Protein AF-Q8J2Y9-F1 (afdb_monomer_lite)

Secondary structure (DSSP, 8-state):
-HHHHHHHH-HHHHHHHHHHHHHHHHHHHHHHT-SSHHHHTTS-----HHHHHHHHHTT--GGGT-------

Organism: NCBI:txid2286

Sequence (72 aa):
LPVLKSAIEGKESLEQFFRKIIFELKAAMMLTGSKDVDALKKTSIVILGKLKEWAEYRGINLSIYEKVRKRE

Radius of gyration: 17.1 Å; chains: 1; bounding box: 28×32×47 Å

Foldseek 3Di:
DVLVVLVVVHDVSNVVVVVVVVVVVVVLCVVQVHPDVVSSVQGADDDDDPVVVVCVVVVNDCVSRHDDPPDD

InterPro domains:
  IPR011179 Isopentenyl-diphosphate delta-isomerase, FMN-dependent [PTHR43665] (2-62)
  IPR013785 Aldolase-type TIM barrel [G3DSA:3.20.20.70] (1-72)

pLDDT: mean 90.79, std 13.03, range [38.41, 98.38]

Structure (mmCIF, N/CA/C/O backbone):
data_AF-Q8J2Y9-F1
#
_entry.id   AF-Q8J2Y9-F1
#
loop_
_atom_site.group_PDB
_atom_site.id
_atom_site.type_symbol
_atom_site.label_atom_id
_atom_site.label_alt_id
_atom_site.label_comp_id
_atom_site.label_asym_id
_atom_site.label_entity_id
_atom_site.label_seq_id
_atom_site.pdbx_PDB_ins_code
_atom_site.Cartn_x
_atom_site.Cartn_y
_atom_site.Cartn_z
_atom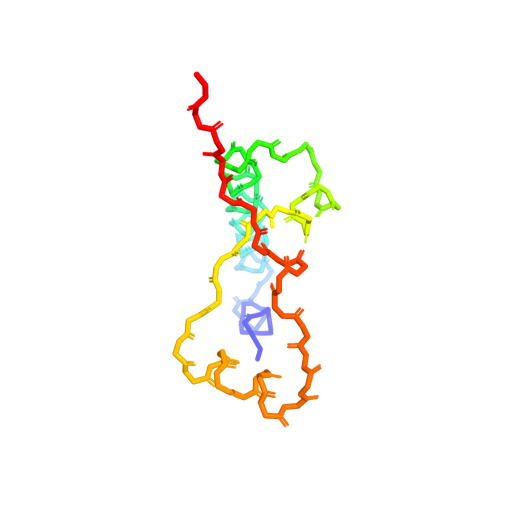_site.occupancy
_atom_site.B_iso_or_equiv
_atom_site.auth_seq_id
_atom_site.auth_comp_id
_atom_site.auth_asym_id
_atom_site.auth_atom_id
_atom_site.pdbx_PDB_model_num
ATOM 1 N N . LEU A 1 1 ? -0.165 -9.898 12.788 1.00 88.25 1 LEU A N 1
ATOM 2 C CA . LEU A 1 1 ? -0.774 -9.114 11.682 1.00 88.25 1 LEU A CA 1
ATOM 3 C C . LEU A 1 1 ? -1.147 -7.728 12.206 1.00 88.25 1 LEU A C 1
ATOM 5 O O . LEU A 1 1 ? -1.634 -7.681 13.330 1.00 88.25 1 LEU A O 1
ATOM 9 N N . PRO A 1 2 ? -0.941 -6.633 11.451 1.00 92.69 2 PRO A N 1
ATOM 10 C CA . PRO A 1 2 ? -1.202 -5.265 11.925 1.00 92.69 2 PRO A CA 1
ATOM 11 C C . 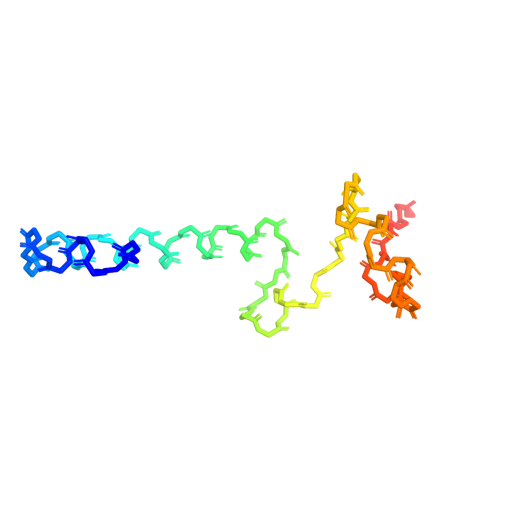PRO A 1 2 ? -2.619 -5.060 12.478 1.00 92.69 2 PRO A C 1
ATOM 13 O O . PRO A 1 2 ? -2.772 -4.561 13.584 1.00 92.69 2 PRO A O 1
ATOM 16 N N . VAL A 1 3 ? -3.635 -5.569 11.773 1.00 96.19 3 VAL A N 1
ATOM 17 C CA . VAL A 1 3 ? -5.044 -5.514 12.208 1.00 96.19 3 VAL A CA 1
ATOM 18 C C . VAL A 1 3 ? -5.260 -6.229 13.547 1.00 96.19 3 VAL A C 1
ATOM 20 O O . VAL A 1 3 ? -5.930 -5.703 14.427 1.00 96.19 3 VAL A O 1
ATOM 23 N N . LEU A 1 4 ? -4.662 -7.415 13.729 1.00 96.38 4 LEU A N 1
ATOM 24 C CA . LEU A 1 4 ? -4.774 -8.181 14.978 1.00 96.38 4 LEU A CA 1
ATOM 25 C C . LEU A 1 4 ? -4.133 -7.446 16.157 1.00 96.38 4 LEU A C 1
ATOM 27 O O . LEU A 1 4 ? -4.640 -7.533 17.268 1.00 96.38 4 LEU A O 1
ATOM 31 N N . LYS A 1 5 ? -3.040 -6.711 15.921 1.00 95.50 5 LYS A N 1
ATOM 32 C CA . LYS A 1 5 ? -2.391 -5.916 16.966 1.00 95.50 5 LYS A CA 1
ATOM 33 C C . LYS A 1 5 ? -3.332 -4.816 17.471 1.00 95.50 5 LYS A C 1
ATOM 35 O O . LYS A 1 5 ? -3.573 -4.745 18.669 1.00 95.50 5 LYS A O 1
ATOM 40 N N . SER A 1 6 ? -3.933 -4.046 16.563 1.00 95.31 6 SER A N 1
ATOM 41 C CA . SER A 1 6 ? -4.913 -3.012 16.929 1.00 95.31 6 SER A CA 1
ATOM 42 C C . SER A 1 6 ? -6.185 -3.593 17.553 1.00 95.31 6 SER A C 1
ATOM 44 O O . SER A 1 6 ? -6.776 -2.970 18.425 1.00 95.31 6 SER A O 1
ATOM 46 N N . ALA A 1 7 ? -6.595 -4.804 17.163 1.00 95.88 7 ALA A N 1
ATOM 47 C CA . ALA A 1 7 ? -7.738 -5.478 17.778 1.00 95.88 7 ALA A CA 1
ATOM 48 C C . ALA A 1 7 ? -7.484 -5.853 19.251 1.00 95.88 7 ALA A C 1
ATOM 50 O O . ALA A 1 7 ? -8.392 -5.725 20.068 1.00 95.88 7 ALA A O 1
ATOM 51 N N . ILE A 1 8 ? -6.260 -6.276 19.596 1.00 97.62 8 ILE A N 1
ATOM 52 C CA . ILE A 1 8 ? -5.859 -6.567 20.986 1.00 97.62 8 ILE A CA 1
ATOM 53 C C . ILE A 1 8 ? -5.858 -5.290 21.841 1.00 97.62 8 ILE A C 1
ATOM 55 O O . ILE A 1 8 ? -6.220 -5.335 23.011 1.00 97.62 8 ILE A O 1
ATOM 59 N N . GLU A 1 9 ? -5.489 -4.149 21.255 1.00 95.81 9 GLU A N 1
ATOM 60 C CA . GLU A 1 9 ? -5.502 -2.833 21.916 1.00 95.81 9 GLU A CA 1
ATOM 61 C C . GLU A 1 9 ? -6.925 -2.289 22.150 1.00 95.81 9 GLU A C 1
ATOM 63 O O . GLU A 1 9 ? -7.112 -1.349 22.921 1.00 95.81 9 GLU A O 1
ATOM 68 N N . GLY A 1 10 ? -7.935 -2.891 21.517 1.00 97.25 10 GLY A N 1
ATOM 69 C CA . GLY A 1 10 ? -9.345 -2.608 21.749 1.00 97.25 10 GLY A CA 1
ATOM 70 C C . GLY A 1 10 ? -10.067 -1.999 20.549 1.00 97.25 10 GLY A C 1
ATOM 71 O O . GLY A 1 10 ? -9.487 -1.654 19.518 1.00 97.25 10 GLY A O 1
ATOM 72 N N . LYS A 1 11 ? -11.390 -1.865 20.693 1.00 96.62 11 LYS A N 1
ATOM 73 C CA . LYS A 1 11 ? -12.292 -1.425 19.617 1.00 96.62 11 LYS A CA 1
ATOM 74 C C . LYS A 1 11 ? -11.910 -0.056 19.048 1.00 96.62 11 LYS A C 1
ATOM 76 O O . LYS A 1 11 ? -11.926 0.118 17.835 1.00 96.62 11 LYS A O 1
ATOM 81 N N . GLU A 1 12 ? -11.565 0.901 19.906 1.00 97.69 12 GLU A N 1
ATOM 82 C CA . GLU A 1 12 ? -11.237 2.258 19.467 1.00 97.69 12 GLU A CA 1
ATOM 83 C C . GLU A 1 12 ? -9.937 2.296 18.651 1.00 97.69 12 GLU A C 1
ATOM 85 O O . GLU A 1 12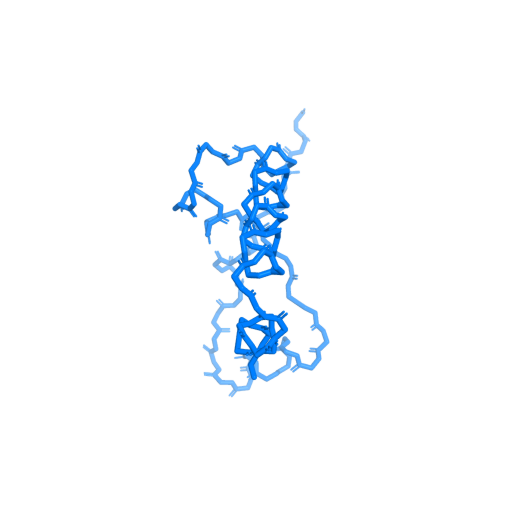 ? -9.919 2.884 17.570 1.00 97.69 12 GLU A O 1
ATOM 90 N N . SER A 1 13 ? -8.886 1.594 19.101 1.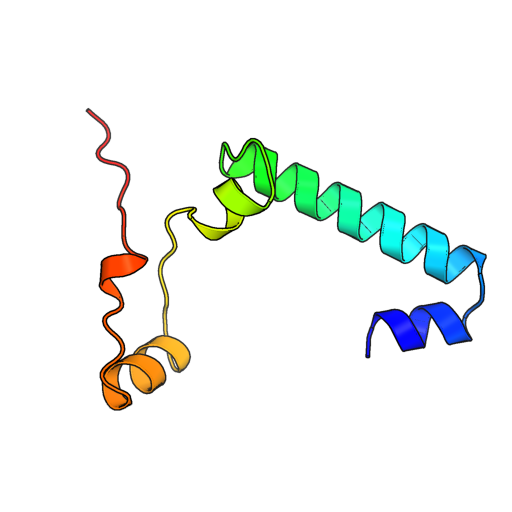00 97.50 13 SER A N 1
ATOM 91 C CA . SER A 1 13 ? -7.638 1.443 18.331 1.00 97.50 13 SER A CA 1
ATOM 92 C C . SER A 1 13 ? -7.915 0.815 16.962 1.00 97.50 13 SER A C 1
ATOM 94 O O . SER A 1 13 ? -7.437 1.302 15.934 1.00 97.50 13 SER A O 1
ATOM 96 N N . LEU A 1 14 ? -8.765 -0.215 16.914 1.00 97.88 14 LEU A N 1
ATOM 97 C CA . LEU A 1 14 ? -9.156 -0.863 15.664 1.00 97.88 14 LEU A CA 1
ATOM 98 C C . LEU A 1 14 ? -9.919 0.080 14.714 1.00 97.88 14 LEU A C 1
ATOM 100 O O . LEU A 1 14 ? -9.635 0.107 13.514 1.00 97.88 14 LEU A O 1
ATOM 104 N N . GLU A 1 15 ? -10.862 0.873 15.225 1.00 98.12 15 GLU A N 1
ATOM 105 C CA . GLU A 1 15 ? -11.579 1.869 14.419 1.00 98.12 15 GLU A CA 1
ATOM 106 C C . GLU A 1 15 ? -10.635 2.947 13.875 1.00 98.12 15 GLU A C 1
ATOM 108 O O . GLU A 1 15 ? -10.699 3.285 12.688 1.00 98.12 15 GLU A O 1
ATOM 113 N N . GLN A 1 16 ? -9.734 3.467 14.712 1.00 98.06 16 GLN A N 1
ATOM 114 C CA . GLN A 1 16 ? -8.738 4.457 14.299 1.00 98.06 16 GLN A CA 1
ATOM 115 C C . GLN A 1 16 ? -7.786 3.887 13.238 1.00 98.06 16 GLN A C 1
ATOM 117 O O . GLN A 1 16 ? -7.507 4.560 12.240 1.00 98.06 16 GLN A O 1
ATOM 122 N N . PHE A 1 17 ? -7.358 2.631 13.394 1.00 98.06 17 PHE A N 1
ATOM 123 C CA . PHE A 1 17 ? -6.543 1.920 12.410 1.00 98.06 17 PHE A CA 1
ATOM 124 C C . PHE A 1 17 ? -7.224 1.887 11.036 1.00 98.06 17 PHE A C 1
ATOM 126 O O . PHE A 1 17 ? -6.634 2.313 10.040 1.00 98.06 17 PHE A O 1
ATOM 133 N N . PHE A 1 18 ? -8.484 1.445 10.966 1.00 98.25 18 PHE A N 1
ATOM 134 C CA . PHE A 1 18 ? -9.198 1.378 9.689 1.00 98.25 18 PHE A CA 1
ATOM 135 C C . PHE A 1 18 ? -9.466 2.760 9.092 1.00 98.25 18 PHE A C 1
ATOM 137 O O . PHE A 1 18 ? -9.295 2.938 7.885 1.00 98.25 18 PHE A O 1
ATOM 144 N N . ARG A 1 19 ? -9.829 3.756 9.910 1.00 98.38 19 ARG A N 1
ATOM 145 C CA . ARG A 1 19 ? -10.010 5.143 9.443 1.00 98.38 19 ARG A CA 1
ATOM 146 C C . ARG A 1 19 ? -8.736 5.687 8.800 1.00 98.38 19 ARG A C 1
ATOM 148 O O . ARG A 1 19 ? -8.814 6.282 7.724 1.00 98.38 19 ARG A O 1
ATOM 155 N N . LYS A 1 20 ? -7.580 5.437 9.420 1.00 98.19 20 LYS A N 1
ATOM 156 C CA . LYS A 1 20 ? -6.271 5.835 8.895 1.00 98.19 20 LYS A CA 1
ATOM 157 C C . LYS A 1 20 ? -5.964 5.148 7.563 1.00 98.19 20 LYS A C 1
ATOM 159 O O . LYS A 1 20 ? -5.687 5.839 6.588 1.00 98.19 20 LYS A O 1
ATOM 164 N N . ILE A 1 21 ? -6.105 3.824 7.490 1.00 97.69 21 ILE A N 1
ATOM 165 C CA . ILE A 1 21 ? -5.855 3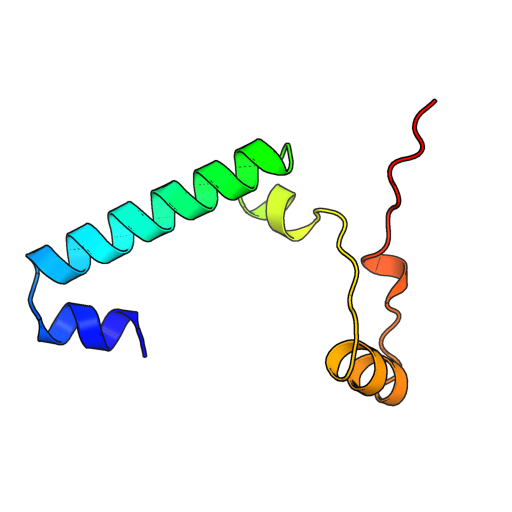.061 6.256 1.00 97.69 21 ILE A CA 1
ATOM 166 C C . ILE A 1 21 ? -6.762 3.528 5.111 1.00 97.69 21 ILE A C 1
ATOM 168 O O . ILE A 1 21 ? -6.294 3.716 3.991 1.00 97.69 21 ILE A O 1
ATOM 172 N N . ILE A 1 22 ? -8.051 3.761 5.378 1.00 98.00 22 ILE A N 1
ATOM 173 C CA . ILE A 1 22 ? -8.996 4.260 4.367 1.00 98.00 22 ILE A CA 1
ATOM 174 C C . ILE A 1 22 ? -8.568 5.641 3.855 1.00 98.00 22 ILE A C 1
ATOM 176 O O . ILE A 1 22 ? -8.646 5.900 2.653 1.00 98.00 22 ILE A O 1
ATOM 180 N N . PHE A 1 23 ? -8.128 6.532 4.746 1.00 98.38 23 PHE A N 1
ATOM 181 C CA . PHE A 1 23 ? -7.651 7.860 4.366 1.00 98.38 23 PHE A CA 1
ATOM 182 C C . PHE A 1 23 ? -6.380 7.788 3.509 1.00 98.38 23 PHE A C 1
ATOM 184 O O . PHE A 1 23 ? -6.326 8.404 2.446 1.00 98.38 23 PHE A O 1
ATOM 191 N N . GLU A 1 24 ? -5.396 6.990 3.922 1.00 97.94 24 GLU A N 1
ATOM 192 C CA . GLU A 1 24 ? -4.142 6.794 3.184 1.00 97.94 24 GLU A CA 1
ATOM 193 C C . GLU A 1 24 ? -4.388 6.183 1.795 1.00 97.94 24 GLU A C 1
ATOM 195 O O . GLU A 1 24 ? -3.805 6.641 0.811 1.00 97.94 24 GLU A O 1
ATOM 200 N N . LEU A 1 25 ? -5.315 5.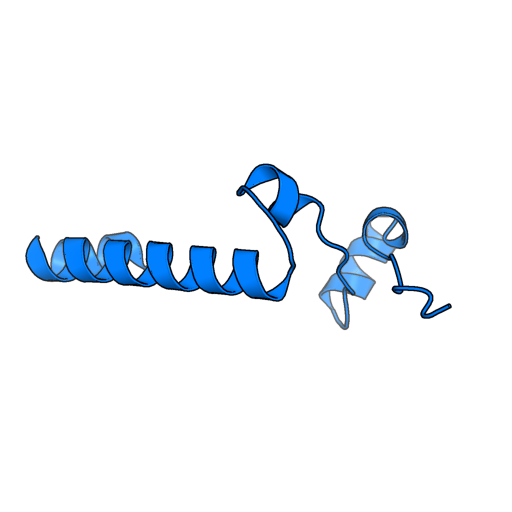222 1.676 1.00 97.75 25 LEU A N 1
ATOM 201 C CA . LEU A 1 25 ? -5.729 4.680 0.377 1.00 97.75 25 LEU A CA 1
ATOM 202 C C . LEU A 1 25 ? -6.360 5.750 -0.516 1.00 97.75 25 LEU A C 1
ATOM 204 O O . LEU A 1 25 ? -6.005 5.849 -1.689 1.00 97.75 25 LEU A O 1
ATOM 208 N N . LYS A 1 26 ? -7.267 6.573 0.022 1.00 98.19 26 LYS A N 1
ATOM 209 C CA . LYS A 1 26 ? -7.877 7.678 -0.736 1.00 98.19 26 LYS A CA 1
ATOM 210 C C . LYS A 1 26 ? -6.834 8.705 -1.179 1.00 98.19 26 LYS A C 1
ATOM 212 O O . LYS A 1 26 ? -6.912 9.194 -2.303 1.00 98.19 26 LYS A O 1
ATOM 217 N N . ALA A 1 27 ? -5.844 8.999 -0.338 1.00 98.25 27 ALA A N 1
ATOM 218 C CA . ALA A 1 27 ? -4.735 9.876 -0.696 1.00 98.25 27 ALA A CA 1
ATOM 219 C C . ALA A 1 27 ? -3.888 9.272 -1.830 1.00 98.25 27 ALA A C 1
ATOM 221 O O . ALA A 1 27 ? -3.615 9.953 -2.817 1.00 98.25 27 ALA A O 1
ATOM 222 N N . ALA A 1 28 ? -3.540 7.984 -1.754 1.00 97.56 28 ALA A N 1
ATOM 223 C CA . ALA A 1 28 ? -2.828 7.287 -2.826 1.00 97.56 28 ALA A CA 1
ATOM 224 C C . ALA A 1 28 ? -3.630 7.276 -4.140 1.00 97.56 28 ALA A C 1
ATOM 226 O O . ALA A 1 28 ? -3.081 7.537 -5.211 1.00 97.56 28 ALA A O 1
ATOM 227 N N . MET A 1 29 ? -4.942 7.040 -4.064 1.00 97.56 29 MET A N 1
ATOM 228 C CA . MET A 1 29 ? -5.856 7.129 -5.204 1.00 97.56 29 MET A CA 1
ATOM 229 C C . MET A 1 29 ? -5.848 8.528 -5.829 1.00 97.56 29 MET A C 1
ATOM 231 O O . MET A 1 29 ? -5.691 8.653 -7.040 1.00 97.56 29 MET A O 1
ATOM 235 N N . MET A 1 30 ? -5.926 9.582 -5.013 1.00 97.69 30 MET A N 1
ATOM 236 C CA . MET A 1 30 ? -5.862 10.967 -5.486 1.00 97.69 30 MET A CA 1
ATOM 237 C C . MET A 1 30 ? -4.536 11.267 -6.197 1.00 97.69 30 MET A C 1
ATOM 239 O O . MET A 1 30 ? -4.539 11.782 -7.312 1.00 97.69 30 MET A O 1
ATOM 243 N N . LEU A 1 31 ? -3.406 10.908 -5.581 1.00 96.81 31 LEU A N 1
ATOM 244 C CA . LEU A 1 31 ? -2.066 11.170 -6.122 1.00 96.81 31 LEU A CA 1
ATOM 245 C C . LEU A 1 31 ? -1.794 10.416 -7.430 1.00 96.81 31 LEU A C 1
ATOM 247 O O . LEU A 1 31 ? -1.038 10.888 -8.277 1.00 96.81 31 LEU A O 1
ATOM 251 N N . THR A 1 32 ? -2.421 9.255 -7.604 1.00 94.12 32 THR A N 1
ATOM 252 C CA . THR A 1 32 ? -2.287 8.425 -8.809 1.00 94.12 32 THR A CA 1
ATOM 253 C C . THR A 1 32 ? -3.358 8.705 -9.865 1.00 94.12 32 THR A C 1
ATOM 255 O O . THR A 1 32 ? -3.291 8.138 -10.954 1.00 94.12 32 THR A O 1
ATOM 258 N N . GLY A 1 33 ? -4.335 9.577 -9.583 1.00 94.75 33 GLY A N 1
ATOM 259 C CA . GLY A 1 33 ? -5.463 9.842 -10.482 1.00 94.75 33 GLY A CA 1
ATOM 260 C C . GLY A 1 33 ? -6.436 8.662 -10.615 1.00 94.75 33 GLY A C 1
ATOM 261 O O . GLY A 1 33 ? -7.108 8.521 -11.636 1.00 94.75 33 GLY A O 1
ATOM 262 N N . SER A 1 34 ? -6.504 7.800 -9.603 1.00 96.31 34 SER A N 1
ATOM 263 C CA . SER A 1 34 ? -7.340 6.600 -9.586 1.00 96.31 34 SER A CA 1
ATOM 264 C C . SER A 1 34 ? -8.692 6.886 -8.931 1.00 96.31 34 SER A C 1
ATOM 266 O O . SER A 1 34 ? -8.755 7.322 -7.786 1.00 96.31 34 SER A O 1
ATOM 268 N N . LYS A 1 35 ? -9.794 6.616 -9.639 1.00 94.94 35 LYS A N 1
ATOM 269 C CA . LYS A 1 35 ? -11.162 6.885 -9.147 1.00 94.94 35 LYS A CA 1
ATOM 270 C C . LYS A 1 35 ? -11.683 5.858 -8.132 1.00 94.94 35 LYS A C 1
ATOM 272 O O . LYS A 1 35 ? -12.546 6.172 -7.320 1.00 94.94 35 LYS A O 1
ATOM 277 N N . ASP A 1 36 ? -11.168 4.635 -8.193 1.00 96.50 36 ASP A N 1
ATOM 278 C CA . ASP A 1 36 ? -11.538 3.503 -7.346 1.00 96.50 36 ASP A CA 1
ATOM 279 C C . ASP A 1 36 ? -10.320 2.581 -7.135 1.00 96.50 36 ASP A C 1
ATOM 281 O O . ASP A 1 36 ? -9.240 2.793 -7.697 1.00 96.50 36 ASP A O 1
ATOM 285 N N . VAL A 1 37 ? -10.481 1.564 -6.287 1.00 95.94 37 VAL A N 1
ATOM 286 C CA . VAL A 1 37 ? -9.410 0.609 -5.965 1.00 95.94 37 VAL A CA 1
ATOM 287 C C . VAL A 1 37 ? -9.014 -0.230 -7.186 1.00 95.94 37 VAL A C 1
ATOM 289 O O . VAL A 1 37 ? -7.851 -0.608 -7.318 1.00 95.94 37 VAL A O 1
ATOM 292 N N . ASP A 1 38 ? -9.941 -0.510 -8.103 1.00 95.75 38 ASP A N 1
ATOM 293 C CA . ASP A 1 38 ? -9.642 -1.300 -9.301 1.00 95.75 38 ASP A CA 1
ATOM 294 C C . ASP A 1 38 ? -8.852 -0.504 -10.342 1.00 95.75 38 ASP A C 1
ATOM 296 O O . ASP A 1 38 ? -8.021 -1.076 -11.051 1.00 95.75 38 ASP A O 1
ATOM 300 N N . ALA A 1 39 ? -9.049 0.813 -10.402 1.00 94.38 39 ALA A N 1
ATOM 301 C CA . ALA A 1 39 ? -8.197 1.737 -11.134 1.00 94.38 39 ALA A CA 1
ATOM 302 C C . ALA A 1 39 ? -6.806 1.830 -10.488 1.00 94.38 39 ALA A C 1
ATOM 304 O O . ALA A 1 39 ? -5.811 1.742 -11.207 1.00 94.38 39 ALA A O 1
ATOM 305 N N . LEU A 1 40 ? -6.728 1.907 -9.151 1.00 94.31 40 LEU A N 1
ATOM 306 C CA . LEU A 1 40 ? -5.455 1.970 -8.418 1.00 94.31 40 LEU A CA 1
ATOM 307 C C . LEU A 1 40 ? -4.579 0.732 -8.660 1.00 94.31 40 LEU A C 1
ATOM 309 O O . LEU A 1 40 ? -3.376 0.849 -8.877 1.00 94.31 40 LEU A O 1
ATOM 313 N N . LYS A 1 41 ? -5.173 -0.468 -8.693 1.00 91.94 41 LYS A N 1
ATOM 314 C CA . LYS A 1 41 ? -4.457 -1.718 -9.023 1.00 91.94 41 LYS A CA 1
ATOM 315 C C . LYS A 1 41 ? -3.816 -1.708 -10.417 1.00 91.94 41 LYS A C 1
ATOM 317 O O . LYS A 1 41 ? -2.907 -2.492 -10.667 1.00 91.94 41 LYS A O 1
ATOM 322 N N . LYS A 1 42 ? -4.325 -0.878 -11.331 1.00 90.75 42 LYS A N 1
ATOM 323 C CA . LYS A 1 42 ? -3.873 -0.770 -12.728 1.00 90.75 42 LYS A CA 1
ATOM 324 C C . LYS A 1 42 ? -2.958 0.433 -12.957 1.00 90.75 42 LYS A C 1
ATOM 326 O O . LYS A 1 42 ? -2.558 0.673 -14.098 1.00 90.75 42 LYS A O 1
ATOM 331 N N . THR A 1 43 ? -2.664 1.211 -11.915 1.00 90.19 43 THR A N 1
ATOM 332 C CA . THR A 1 43 ? -1.724 2.326 -12.001 1.00 90.19 43 THR A CA 1
ATOM 333 C C . THR A 1 43 ? -0.348 1.816 -12.424 1.00 90.19 43 THR A C 1
ATOM 335 O O . THR A 1 43 ? 0.103 0.762 -11.983 1.00 90.19 43 THR A O 1
ATOM 338 N N . SER A 1 44 ? 0.324 2.581 -13.282 1.00 89.19 44 SER A N 1
ATOM 339 C CA . SER A 1 44 ? 1.695 2.315 -13.710 1.00 89.19 44 SER A CA 1
ATOM 340 C C . SER A 1 44 ? 2.650 2.297 -12.517 1.00 89.19 44 SER A C 1
ATOM 342 O O . SER A 1 44 ? 2.658 3.242 -11.724 1.00 89.19 44 SER A O 1
ATOM 344 N N . ILE A 1 45 ? 3.498 1.277 -12.423 1.00 90.69 45 ILE A N 1
ATOM 345 C CA . ILE A 1 45 ? 4.513 1.161 -11.371 1.00 90.69 45 ILE A CA 1
ATOM 346 C C . ILE A 1 45 ? 5.863 0.775 -11.973 1.00 90.69 45 ILE A C 1
ATOM 348 O O . ILE A 1 45 ? 5.953 0.287 -13.095 1.00 90.69 45 ILE A O 1
ATOM 352 N N . VAL A 1 46 ? 6.927 0.986 -11.204 1.00 90.12 46 VAL A N 1
ATOM 353 C CA . VAL A 1 46 ? 8.273 0.520 -11.543 1.00 90.12 46 VAL A CA 1
ATOM 354 C C . VAL A 1 46 ? 8.737 -0.404 -10.425 1.00 90.12 46 VAL A C 1
ATOM 356 O O . VAL A 1 46 ? 8.682 -0.031 -9.252 1.00 90.12 46 VAL A O 1
ATOM 359 N N . ILE A 1 47 ? 9.169 -1.614 -10.782 1.00 91.81 47 ILE A N 1
ATOM 360 C CA . ILE A 1 47 ? 9.644 -2.631 -9.837 1.00 91.81 47 ILE A CA 1
ATOM 361 C C . ILE A 1 47 ? 11.174 -2.662 -9.885 1.00 91.81 47 ILE A C 1
ATOM 363 O O . ILE A 1 47 ? 11.773 -2.750 -10.954 1.00 91.81 47 ILE A O 1
ATOM 367 N N . LEU A 1 48 ? 11.812 -2.570 -8.718 1.00 92.25 48 LEU A N 1
ATOM 368 C CA . LEU A 1 48 ? 13.259 -2.393 -8.576 1.00 92.25 48 LEU A CA 1
ATOM 369 C C . LEU A 1 48 ? 13.873 -3.446 -7.634 1.00 92.25 48 LEU A C 1
ATOM 371 O O . LEU A 1 48 ? 13.180 -4.060 -6.819 1.00 92.25 48 LEU A O 1
ATOM 375 N N . GLY A 1 49 ? 15.195 -3.624 -7.725 1.00 95.31 49 GLY A N 1
ATOM 376 C CA . GLY A 1 49 ? 16.005 -4.428 -6.801 1.00 95.31 49 GLY A CA 1
ATOM 377 C C . GLY A 1 49 ? 15.682 -5.926 -6.801 1.00 95.31 49 GLY A C 1
ATOM 378 O O . GLY A 1 49 ? 15.302 -6.495 -7.820 1.00 95.31 49 GLY A O 1
ATOM 379 N N . LYS A 1 50 ? 15.790 -6.567 -5.630 1.00 97.19 50 LYS A N 1
ATOM 380 C CA . LYS A 1 50 ? 15.615 -8.025 -5.475 1.00 97.19 50 LYS A CA 1
ATOM 381 C C . LYS A 1 50 ? 14.271 -8.548 -5.984 1.00 97.19 50 LYS A C 1
ATOM 383 O O . LYS A 1 50 ? 14.194 -9.677 -6.450 1.00 97.19 50 LYS A O 1
ATOM 388 N N . LEU A 1 51 ? 13.206 -7.745 -5.888 1.00 95.62 51 LEU A N 1
ATOM 389 C CA . LEU A 1 51 ? 11.889 -8.143 -6.388 1.00 95.62 51 LEU A CA 1
ATOM 390 C C . LEU A 1 51 ? 11.864 -8.201 -7.920 1.00 95.62 51 LEU A C 1
ATOM 392 O O . LEU A 1 51 ? 11.258 -9.115 -8.474 1.00 95.62 51 LEU A O 1
ATOM 396 N N . LYS A 1 52 ? 12.546 -7.261 -8.586 1.00 95.00 52 LYS A N 1
ATOM 397 C CA . LYS A 1 52 ? 12.729 -7.278 -10.040 1.00 95.00 52 LYS A CA 1
ATOM 398 C C . LYS A 1 52 ? 13.477 -8.544 -10.458 1.00 95.00 52 LYS A C 1
ATOM 400 O O . LYS A 1 52 ? 12.944 -9.314 -11.246 1.00 95.00 52 LYS A O 1
ATOM 405 N N . GLU A 1 53 ? 14.647 -8.788 -9.865 1.00 96.31 53 GLU A N 1
ATOM 406 C CA . GLU A 1 53 ? 15.482 -9.964 -10.165 1.00 96.31 53 GLU A CA 1
ATOM 407 C C . GLU A 1 53 ? 14.697 -11.268 -9.973 1.00 96.31 53 GLU A C 1
ATOM 409 O O . GLU A 1 53 ? 14.671 -12.133 -10.844 1.00 96.31 53 GLU A O 1
ATOM 414 N N . TRP A 1 54 ? 13.994 -11.394 -8.844 1.00 96.88 54 TRP A N 1
ATOM 415 C CA . TRP A 1 54 ? 13.168 -12.562 -8.555 1.00 96.88 54 TRP A CA 1
ATOM 416 C C . TRP A 1 54 ? 12.060 -12.769 -9.593 1.00 96.88 54 TRP A C 1
ATOM 418 O O . TRP A 1 54 ? 11.825 -13.898 -10.026 1.00 96.88 54 TRP A O 1
ATOM 428 N N . ALA A 1 55 ? 11.379 -11.696 -10.000 1.00 94.75 55 ALA A N 1
ATOM 429 C CA . ALA A 1 55 ? 10.317 -11.769 -10.995 1.00 94.75 55 ALA A CA 1
ATOM 430 C C . ALA A 1 55 ? 10.863 -12.168 -12.377 1.00 94.75 55 ALA A C 1
ATOM 432 O O . ALA A 1 55 ? 10.272 -13.022 -13.040 1.00 94.75 55 ALA A O 1
ATOM 433 N N . GLU A 1 56 ? 12.021 -11.631 -12.765 1.00 93.88 56 GLU A N 1
ATOM 434 C CA . GLU A 1 56 ? 12.722 -11.984 -14.005 1.00 93.88 56 GLU A CA 1
ATOM 435 C C . GLU A 1 56 ? 13.148 -13.460 -14.014 1.00 93.88 56 GLU A C 1
ATOM 437 O O . GLU A 1 56 ? 12.852 -14.171 -14.974 1.00 93.88 56 GLU A O 1
ATOM 442 N N . TYR A 1 57 ? 13.727 -13.972 -12.919 1.00 96.75 57 TYR A N 1
ATOM 443 C CA . TYR A 1 57 ? 14.071 -15.398 -12.789 1.00 96.75 57 TYR A CA 1
ATOM 444 C C . TYR A 1 57 ? 12.857 -16.329 -12.883 1.00 96.75 57 TYR A C 1
ATOM 446 O O . TYR A 1 57 ? 12.986 -17.494 -13.259 1.00 96.75 57 TYR A O 1
ATOM 454 N N . ARG A 1 58 ? 11.666 -15.831 -12.540 1.00 95.88 58 ARG A N 1
ATOM 455 C CA . ARG A 1 58 ? 10.399 -16.570 -12.636 1.00 95.88 58 ARG A CA 1
ATOM 456 C C . ARG A 1 58 ? 9.730 -16.424 -14.005 1.00 95.88 58 ARG A C 1
ATOM 458 O O . ARG A 1 58 ? 8.652 -16.983 -14.194 1.00 95.88 58 ARG A O 1
ATOM 465 N N . GLY A 1 59 ? 10.340 -15.692 -14.940 1.00 94.25 59 GLY A N 1
ATOM 466 C CA . GLY A 1 59 ? 9.779 -15.424 -16.263 1.00 94.25 59 GLY A CA 1
ATOM 467 C C . GLY A 1 59 ? 8.562 -14.495 -16.235 1.00 94.25 59 GLY A C 1
ATOM 468 O O . GLY A 1 59 ? 7.752 -14.519 -17.161 1.00 94.25 59 GLY A O 1
ATOM 469 N N . ILE A 1 60 ? 8.390 -13.697 -15.175 1.00 93.00 60 ILE A N 1
ATOM 470 C CA . ILE A 1 60 ? 7.291 -12.734 -15.078 1.00 93.00 60 ILE A CA 1
ATOM 471 C C . ILE A 1 60 ? 7.637 -11.521 -15.938 1.00 93.00 60 ILE A C 1
ATOM 473 O O . ILE A 1 60 ? 8.623 -10.830 -15.693 1.00 93.00 60 ILE A O 1
ATOM 477 N N . ASN A 1 61 ? 6.793 -11.233 -16.928 1.00 88.25 61 ASN A N 1
ATOM 478 C CA . ASN A 1 61 ? 6.979 -10.067 -17.777 1.00 88.25 61 ASN A CA 1
ATOM 479 C C . ASN A 1 61 ? 6.605 -8.782 -17.022 1.00 88.25 61 ASN A C 1
ATOM 481 O O . ASN A 1 61 ? 5.428 -8.524 -16.774 1.00 88.25 61 ASN A O 1
ATOM 485 N N . LEU A 1 62 ? 7.608 -7.976 -16.669 1.00 87.06 62 LEU A N 1
ATOM 486 C CA . LEU A 1 62 ? 7.427 -6.735 -15.914 1.00 87.06 62 LEU A CA 1
ATOM 487 C C . LEU A 1 62 ? 6.905 -5.568 -16.763 1.00 87.06 62 LEU A C 1
ATOM 489 O O . LEU A 1 62 ? 6.358 -4.619 -16.199 1.00 87.06 62 LEU A O 1
ATOM 493 N N . SER A 1 63 ? 6.968 -5.655 -18.097 1.00 83.62 63 SER A N 1
ATOM 494 C CA . SER A 1 63 ? 6.502 -4.577 -18.984 1.00 83.62 63 SER A CA 1
ATOM 495 C C . SER A 1 63 ? 4.999 -4.311 -18.869 1.00 83.62 63 SER A C 1
ATOM 497 O O . SER A 1 63 ? 4.535 -3.220 -19.188 1.00 83.62 63 SER A O 1
ATOM 499 N N . ILE A 1 64 ? 4.226 -5.268 -18.340 1.00 81.25 64 ILE A N 1
ATOM 500 C CA . ILE A 1 64 ? 2.793 -5.093 -18.065 1.00 81.25 64 ILE A CA 1
ATOM 501 C C . ILE A 1 64 ? 2.522 -4.039 -16.978 1.00 81.25 64 ILE A C 1
ATOM 503 O O . ILE A 1 64 ? 1.419 -3.494 -16.921 1.00 81.25 64 ILE A O 1
ATOM 507 N N . TYR A 1 65 ? 3.514 -3.753 -16.129 1.00 83.25 65 TYR A N 1
ATOM 508 C CA . TYR A 1 65 ? 3.438 -2.767 -15.050 1.00 83.25 65 TYR A CA 1
ATOM 509 C C . TYR A 1 65 ? 4.063 -1.419 -15.433 1.00 83.25 65 TYR A C 1
ATOM 511 O O . TYR A 1 65 ? 3.715 -0.384 -14.858 1.00 83.25 65 TYR A O 1
ATOM 519 N N . GLU A 1 66 ? 4.948 -1.417 -16.429 1.00 71.88 66 GLU A N 1
ATOM 520 C CA . GLU A 1 66 ? 5.672 -0.241 -16.891 1.00 71.88 66 GLU A CA 1
ATOM 521 C C . GLU A 1 66 ? 4.810 0.599 -17.841 1.00 71.88 66 GLU A C 1
ATOM 523 O O . GLU A 1 66 ? 4.507 0.214 -18.967 1.00 71.88 66 GLU A O 1
ATOM 528 N N . LYS A 1 67 ? 4.445 1.808 -17.417 1.00 65.81 67 LYS A N 1
ATOM 529 C CA . LYS A 1 67 ? 3.915 2.846 -18.312 1.00 65.81 67 LYS A CA 1
ATOM 530 C C . LYS A 1 67 ? 4.479 4.192 -17.889 1.00 65.81 67 LYS A C 1
ATOM 532 O O . LYS A 1 67 ? 3.947 4.855 -16.996 1.00 65.81 67 LYS A O 1
ATOM 537 N N . VAL A 1 68 ? 5.573 4.588 -18.536 1.00 57.69 68 VAL A N 1
ATOM 538 C CA . VAL A 1 68 ? 6.136 5.936 -18.418 1.00 57.69 68 VAL A CA 1
ATOM 539 C C . VAL A 1 68 ? 5.135 6.905 -19.040 1.00 57.69 68 VAL A C 1
ATOM 541 O O . VAL A 1 68 ? 4.777 6.775 -20.209 1.00 57.69 68 VAL A O 1
ATOM 544 N N . ARG A 1 69 ? 4.648 7.867 -18.254 1.00 54.56 69 ARG A N 1
ATOM 545 C CA . ARG A 1 69 ? 3.792 8.947 -18.752 1.00 54.56 69 ARG A CA 1
ATOM 546 C C . ARG A 1 69 ? 4.601 9.737 -19.789 1.00 54.56 69 ARG A C 1
ATOM 548 O O . ARG A 1 69 ? 5.466 10.519 -19.400 1.00 54.56 69 ARG A O 1
ATOM 555 N N . LYS A 1 70 ? 4.353 9.528 -21.089 1.00 46.84 70 LYS A N 1
ATOM 556 C CA . LYS A 1 70 ? 4.809 10.459 -22.132 1.00 46.84 70 LYS A CA 1
ATOM 557 C C . LYS A 1 70 ? 4.187 11.815 -21.797 1.00 46.84 70 LYS A C 1
ATOM 559 O O . LYS A 1 70 ? 2.966 11.941 -21.785 1.00 46.84 70 LYS A O 1
ATOM 564 N N . ARG A 1 71 ? 5.018 12.783 -21.413 1.00 44.19 71 ARG A N 1
ATOM 565 C CA . ARG A 1 71 ? 4.629 14.192 -21.437 1.00 44.19 71 ARG A CA 1
ATOM 566 C C . ARG A 1 71 ? 4.739 14.609 -22.902 1.00 44.19 71 ARG A C 1
ATOM 568 O O . ARG A 1 71 ? 5.854 14.653 -23.412 1.00 44.19 71 ARG A O 1
ATOM 575 N N . GLU A 1 72 ? 3.598 14.762 -23.562 1.00 38.41 72 GLU A N 1
ATOM 576 C CA . GLU A 1 72 ? 3.473 15.586 -24.771 1.00 38.41 72 GLU A CA 1
ATOM 577 C C . GLU A 1 72 ? 3.346 17.054 -24.358 1.00 38.41 72 GLU A C 1
ATOM 579 O O . GLU A 1 72 ? 2.757 17.302 -23.275 1.00 38.41 72 GLU A O 1
#